Protein AF-A0A2R6G5B8-F1 (afdb_monomer_lite)

Radius of gyration: 14.52 Å; chains: 1; bounding box: 44×31×34 Å

pLDDT: mean 92.77, std 7.5, range [51.94, 98.31]

Foldseek 3Di:
DDDPVDDDDQADDDFDQFPVNDCDPVGQNFCWADWDDDDQWIWTFGFQSFIWIWRCVPVNDIGTDDTDHDSVWFTWHDWADPDPPPDIDIDGPTPDD

Structure (mmCIF, N/CA/C/O backbone):
data_AF-A0A2R6G5B8-F1
#
_entry.id   AF-A0A2R6G5B8-F1
#
loop_
_atom_site.group_PDB
_atom_site.id
_atom_site.type_symbol
_atom_site.label_atom_id
_atom_site.label_alt_id
_atom_site.label_comp_id
_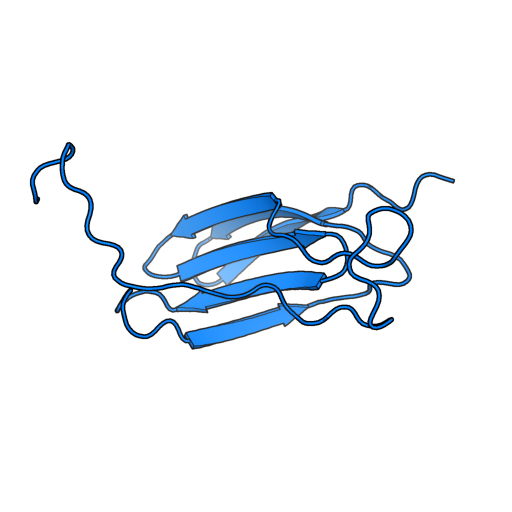atom_site.label_asym_id
_atom_site.label_entity_id
_atom_site.label_seq_id
_atom_site.pdbx_PDB_ins_code
_atom_site.Cartn_x
_atom_site.Cartn_y
_atom_site.Cartn_z
_atom_site.occupancy
_atom_site.B_iso_or_equiv
_atom_site.auth_seq_id
_atom_site.auth_comp_id
_atom_site.auth_asym_id
_atom_site.auth_atom_id
_atom_site.pdbx_PDB_model_num
ATOM 1 N N . MET A 1 1 ? -21.394 -15.138 11.575 1.00 62.84 1 MET A N 1
ATOM 2 C CA . MET A 1 1 ? -20.377 -15.547 10.583 1.00 62.84 1 MET A CA 1
ATOM 3 C C . MET A 1 1 ? -21.014 -16.545 9.631 1.00 62.84 1 MET A C 1
ATOM 5 O O . MET A 1 1 ? -21.869 -17.297 10.086 1.00 62.84 1 MET A O 1
ATOM 9 N N . SER A 1 2 ? -20.670 -16.485 8.343 1.00 78.06 2 SER A N 1
ATOM 10 C CA . SER A 1 2 ? -21.140 -17.405 7.293 1.00 78.06 2 SER A CA 1
ATOM 11 C C . SER A 1 2 ? -20.365 -18.734 7.298 1.00 78.06 2 SER A C 1
ATOM 13 O O . SER A 1 2 ? -19.431 -18.899 8.085 1.00 78.06 2 SER A O 1
ATOM 15 N N . ASP A 1 3 ? -20.770 -19.675 6.438 1.00 88.44 3 ASP A N 1
ATOM 16 C CA . ASP A 1 3 ? -20.090 -20.959 6.222 1.00 88.44 3 ASP A CA 1
ATOM 17 C C . ASP A 1 3 ? -18.657 -20.735 5.687 1.00 88.44 3 ASP A C 1
ATOM 19 O O . ASP A 1 3 ? -18.495 -20.118 4.633 1.00 88.44 3 ASP A O 1
ATOM 23 N N . PRO A 1 4 ? -17.602 -21.204 6.382 1.00 89.25 4 PRO A N 1
ATOM 24 C CA . PRO A 1 4 ? -16.220 -21.024 5.935 1.00 89.25 4 PRO A CA 1
ATOM 25 C C . PRO A 1 4 ? -15.861 -21.856 4.694 1.00 89.25 4 PRO A C 1
ATOM 27 O O . PRO A 1 4 ? -14.810 -21.6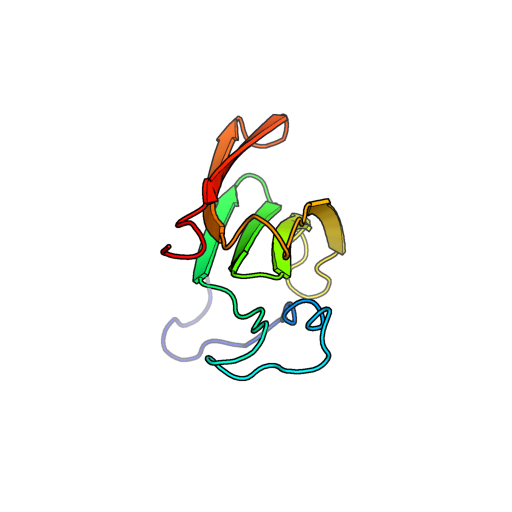25 4.099 1.00 89.25 4 PRO A O 1
ATOM 30 N N . THR A 1 5 ? -16.691 -22.832 4.316 1.00 94.44 5 THR A N 1
ATOM 31 C CA . THR A 1 5 ? -16.487 -23.667 3.123 1.00 94.44 5 THR A CA 1
ATOM 32 C C . THR A 1 5 ? -17.109 -23.076 1.858 1.00 94.44 5 THR A C 1
ATOM 34 O O . THR A 1 5 ? -16.761 -23.514 0.763 1.00 94.44 5 THR A O 1
ATOM 37 N N . ASP A 1 6 ? -17.951 -22.047 1.999 1.00 92.94 6 ASP A N 1
ATOM 38 C CA . ASP A 1 6 ? -18.603 -21.331 0.898 1.00 92.94 6 ASP A CA 1
ATOM 39 C C . ASP A 1 6 ? -18.344 -19.813 1.001 1.00 92.94 6 ASP A C 1
ATOM 41 O O . ASP A 1 6 ? -19.219 -19.032 1.393 1.00 92.94 6 ASP A O 1
ATOM 45 N N . PRO A 1 7 ? -17.103 -19.360 0.741 1.00 91.75 7 PRO A N 1
ATOM 46 C CA . PRO A 1 7 ? -16.767 -17.948 0.830 1.00 91.75 7 PRO A CA 1
ATOM 47 C C . PRO A 1 7 ? -17.391 -17.161 -0.329 1.00 91.75 7 PRO A C 1
ATOM 49 O O . PRO A 1 7 ? -17.138 -17.435 -1.501 1.00 91.75 7 PRO A O 1
ATOM 52 N N . LEU A 1 8 ? -18.128 -16.100 0.002 1.00 92.44 8 LEU A N 1
ATOM 53 C CA . LEU A 1 8 ? -18.587 -15.119 -0.978 1.00 92.44 8 LEU A CA 1
ATOM 54 C C . LEU A 1 8 ? -17.547 -14.007 -1.143 1.00 92.44 8 LEU A C 1
ATOM 56 O O . LEU A 1 8 ? -17.196 -13.320 -0.182 1.00 92.44 8 LEU A O 1
ATOM 60 N N . GLN A 1 9 ? -17.091 -13.778 -2.375 1.00 93.06 9 GLN A N 1
ATOM 61 C CA . GLN A 1 9 ? -16.286 -12.602 -2.691 1.00 93.06 9 GLN A CA 1
ATOM 62 C C . GLN A 1 9 ? -17.181 -11.355 -2.722 1.00 93.06 9 GLN A C 1
ATOM 64 O O . GLN A 1 9 ? -18.040 -11.229 -3.590 1.00 93.06 9 GLN A O 1
ATOM 69 N N . VAL A 1 10 ? -16.957 -10.428 -1.789 1.00 94.81 10 VAL A N 1
ATOM 70 C CA . VAL A 1 10 ? -17.756 -9.193 -1.656 1.00 94.81 10 VAL A CA 1
ATOM 71 C C . VAL A 1 10 ? -17.097 -7.957 -2.265 1.00 94.81 10 VAL A C 1
ATOM 73 O O . VAL A 1 10 ? -17.784 -6.983 -2.538 1.00 94.81 10 VAL A O 1
ATOM 76 N N . GLY A 1 11 ? -15.789 -7.999 -2.521 1.00 94.19 11 GLY A N 1
ATOM 77 C CA . GLY A 1 11 ? -15.046 -6.858 -3.047 1.00 94.19 11 GLY A CA 1
ATOM 78 C C . GLY A 1 11 ? -13.648 -7.226 -3.529 1.00 94.19 11 GLY A C 1
ATOM 79 O O . GLY A 1 11 ? -13.213 -8.382 -3.444 1.00 94.19 11 GLY A O 1
ATOM 80 N N . ARG A 1 12 ? -12.955 -6.233 -4.088 1.00 95.00 12 ARG A N 1
ATOM 81 C CA . ARG A 1 12 ? -11.577 -6.339 -4.576 1.00 95.00 12 ARG A CA 1
ATOM 82 C C . ARG A 1 12 ? -10.947 -4.952 -4.666 1.00 95.00 12 ARG A C 1
ATOM 84 O O . ARG A 1 12 ? -11.607 -3.997 -5.053 1.00 95.00 12 ARG A O 1
ATOM 91 N N . ILE A 1 13 ? -9.652 -4.880 -4.376 1.00 96.25 13 ILE A N 1
ATOM 92 C CA . ILE A 1 13 ? -8.808 -3.722 -4.677 1.00 96.25 13 ILE A CA 1
ATOM 93 C C . ILE A 1 13 ? -7.799 -4.166 -5.730 1.00 96.25 13 ILE A C 1
ATOM 95 O O . ILE A 1 13 ? -7.077 -5.147 -5.533 1.00 96.25 13 ILE A O 1
ATOM 99 N N . ASP A 1 14 ? -7.787 -3.475 -6.864 1.00 95.38 14 ASP A N 1
ATOM 100 C CA . ASP A 1 14 ? -6.841 -3.749 -7.939 1.00 95.38 14 ASP A CA 1
ATOM 101 C C . ASP A 1 14 ? -5.459 -3.157 -7.644 1.00 95.38 14 ASP A C 1
ATOM 103 O O . ASP A 1 14 ? -5.350 -2.123 -6.976 1.00 95.38 14 ASP A O 1
ATOM 107 N N . PRO A 1 15 ? -4.386 -3.785 -8.157 1.00 93.69 15 PRO A N 1
ATOM 108 C CA . PRO A 1 15 ? -3.060 -3.204 -8.059 1.00 93.69 15 PRO A CA 1
ATOM 109 C C . PRO A 1 15 ? -3.020 -1.828 -8.739 1.00 93.69 15 PRO A C 1
ATOM 111 O O . PRO A 1 15 ? -3.650 -1.637 -9.785 1.00 93.69 15 PRO A O 1
ATOM 114 N N . PRO A 1 16 ? -2.250 -0.864 -8.204 1.00 94.12 16 PRO A N 1
ATOM 115 C CA . PRO A 1 16 ? -2.009 0.392 -8.906 1.00 94.12 16 PRO A CA 1
ATOM 116 C C . PRO A 1 16 ? -1.352 0.133 -10.265 1.00 94.12 16 PRO A C 1
ATOM 118 O O . PRO A 1 16 ? -0.595 -0.821 -10.427 1.00 94.12 16 PRO A O 1
ATOM 121 N N . SER A 1 17 ? -1.602 0.991 -11.249 1.00 92.81 17 SER A N 1
ATOM 122 C CA . SER A 1 17 ? -0.973 0.868 -12.567 1.00 92.81 17 SER A CA 1
ATOM 123 C C . SER A 1 17 ? 0.554 0.916 -12.476 1.00 92.81 17 SER A C 1
ATOM 125 O O . SER A 1 17 ? 1.114 1.713 -11.723 1.00 92.81 17 SER A O 1
ATOM 127 N N . SER A 1 18 ? 1.230 0.102 -13.289 1.00 93.56 18 SER A N 1
ATOM 128 C CA . SER A 1 18 ? 2.683 0.175 -13.448 1.00 93.56 18 SER A CA 1
ATOM 129 C C . SER A 1 18 ? 3.064 1.543 -14.025 1.00 93.56 18 SER A C 1
ATOM 131 O O . SER A 1 18 ? 2.542 1.912 -15.082 1.00 93.56 18 SER A O 1
ATOM 133 N N . PRO A 1 19 ? 3.990 2.284 -13.390 1.00 84.81 19 PRO A N 1
ATOM 134 C CA . PRO A 1 19 ? 4.493 3.554 -13.911 1.00 84.81 19 PRO A CA 1
ATOM 135 C C . PRO A 1 19 ? 5.096 3.446 -15.317 1.00 84.81 19 PRO A C 1
ATOM 137 O O . PRO A 1 19 ? 5.063 4.413 -16.072 1.00 84.81 19 PRO A O 1
ATOM 140 N N . THR A 1 20 ? 5.629 2.275 -15.681 1.00 89.44 20 THR A N 1
ATOM 141 C CA . THR A 1 20 ? 6.239 2.027 -16.996 1.00 89.44 20 THR A CA 1
ATOM 142 C C . THR A 1 20 ? 5.290 1.334 -17.972 1.00 89.44 20 THR A C 1
ATOM 144 O O . THR A 1 20 ? 5.687 1.024 -19.090 1.00 89.44 20 THR A O 1
ATOM 147 N N . GLY A 1 21 ? 4.058 1.028 -17.553 1.00 92.50 21 GLY A N 1
ATOM 148 C CA . GLY A 1 21 ? 3.118 0.193 -18.308 1.00 92.50 21 GLY A CA 1
ATOM 149 C C . GLY A 1 21 ? 3.516 -1.288 -18.399 1.00 92.50 21 GLY A C 1
ATOM 150 O O . GLY A 1 21 ? 2.739 -2.096 -18.897 1.00 92.50 21 GLY A O 1
ATOM 151 N N . ASP A 1 22 ? 4.690 -1.660 -17.887 1.00 91.88 22 ASP A N 1
ATOM 152 C CA . ASP A 1 22 ? 5.206 -3.025 -17.890 1.00 91.88 22 ASP A CA 1
ATOM 153 C C . ASP A 1 22 ? 4.969 -3.674 -16.522 1.00 91.88 22 ASP A C 1
ATOM 155 O O . ASP A 1 22 ? 5.543 -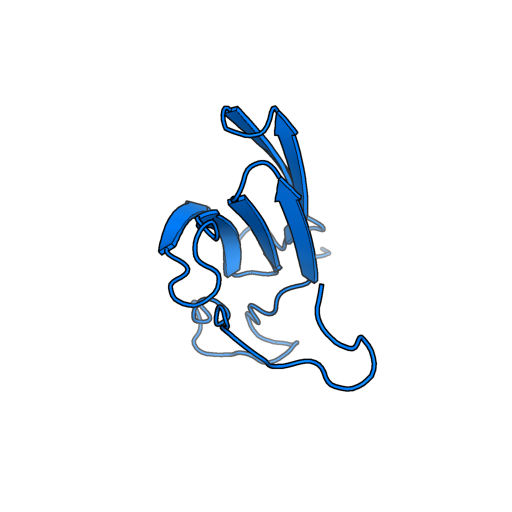3.250 -15.514 1.00 91.88 22 ASP A O 1
ATOM 159 N N . GLN A 1 23 ? 4.089 -4.676 -16.498 1.00 92.50 23 GLN A N 1
ATOM 160 C CA . GLN A 1 23 ? 3.700 -5.446 -15.311 1.00 92.50 23 GLN A CA 1
ATOM 161 C C . GLN A 1 23 ? 4.453 -6.782 -15.189 1.00 92.50 23 GLN A C 1
ATOM 163 O O . GLN A 1 23 ? 4.066 -7.650 -14.405 1.00 92.50 23 GLN A O 1
ATOM 168 N N . THR A 1 24 ? 5.514 -6.988 -15.970 1.00 91.12 24 THR A N 1
ATOM 169 C CA . THR A 1 24 ? 6.357 -8.182 -15.864 1.00 91.12 24 THR A CA 1
ATOM 170 C C . THR A 1 24 ? 7.357 -8.069 -14.711 1.00 91.12 24 THR A C 1
ATOM 172 O O . THR A 1 24 ? 7.619 -6.986 -14.187 1.00 91.12 24 THR A O 1
ATOM 175 N N . ARG A 1 25 ? 7.948 -9.203 -14.311 1.00 85.25 25 ARG A N 1
ATOM 176 C CA . ARG A 1 25 ? 8.981 -9.244 -13.261 1.00 85.25 25 ARG A CA 1
ATOM 177 C C . ARG A 1 25 ? 10.253 -8.476 -13.623 1.00 85.25 25 ARG A C 1
ATOM 179 O O . ARG A 1 25 ? 10.909 -7.978 -12.714 1.00 85.25 25 ARG A O 1
ATOM 186 N N . ASP A 1 26 ? 10.569 -8.397 -14.913 1.00 87.81 26 ASP A N 1
ATOM 187 C CA . ASP A 1 26 ? 11.700 -7.621 -15.433 1.00 87.81 26 ASP A CA 1
ATOM 188 C C . ASP A 1 26 ? 11.346 -6.127 -15.586 1.00 87.81 26 ASP A C 1
ATOM 190 O O . ASP A 1 26 ? 12.233 -5.282 -15.709 1.00 87.81 26 ASP A O 1
ATOM 194 N N . GLY A 1 27 ? 10.049 -5.805 -15.541 1.00 89.88 27 GLY A N 1
ATOM 195 C CA . GLY A 1 27 ? 9.495 -4.458 -15.551 1.00 89.88 27 GLY A CA 1
ATOM 196 C C . GLY A 1 27 ? 9.195 -3.898 -14.157 1.00 89.88 27 GLY A C 1
ATOM 197 O O . GLY A 1 27 ? 9.836 -4.220 -13.155 1.00 89.88 27 GLY A O 1
ATOM 198 N N . THR A 1 28 ? 8.183 -3.029 -14.086 1.00 92.75 28 THR A N 1
ATOM 199 C CA . THR A 1 28 ? 7.783 -2.321 -12.858 1.00 92.75 28 THR A CA 1
ATOM 200 C C . THR A 1 28 ? 6.462 -2.883 -12.339 1.00 92.75 28 THR A C 1
ATOM 202 O O . THR A 1 28 ? 5.458 -2.179 -12.248 1.00 92.75 28 THR A O 1
ATOM 205 N N . PHE A 1 29 ? 6.446 -4.181 -12.029 1.00 93.44 29 PHE A N 1
ATOM 206 C CA . PHE A 1 29 ? 5.237 -4.856 -11.565 1.00 93.44 29 PHE A CA 1
ATOM 207 C C . PHE A 1 29 ? 4.758 -4.364 -10.189 1.00 93.44 29 PHE A C 1
ATOM 209 O O . PHE A 1 29 ? 5.542 -4.115 -9.271 1.00 93.44 29 PHE A O 1
ATOM 216 N N . THR A 1 30 ? 3.445 -4.245 -10.026 1.00 95.50 30 THR A N 1
ATOM 217 C CA . THR A 1 30 ? 2.819 -3.600 -8.860 1.00 95.50 30 THR A CA 1
ATOM 218 C C . THR A 1 30 ? 1.896 -4.536 -8.083 1.00 95.50 30 THR A C 1
ATOM 220 O O . THR A 1 30 ? 0.889 -4.099 -7.540 1.00 95.50 30 THR A O 1
ATOM 223 N N . THR A 1 31 ? 2.192 -5.839 -8.041 1.00 93.69 31 THR A N 1
ATOM 224 C CA . THR A 1 31 ? 1.351 -6.811 -7.316 1.00 93.69 31 THR A CA 1
ATOM 225 C C . THR A 1 31 ? 1.387 -6.589 -5.802 1.00 93.69 31 THR A C 1
ATOM 227 O O . THR A 1 31 ? 2.404 -6.156 -5.262 1.00 93.69 31 THR A O 1
ATOM 230 N N . ALA A 1 32 ? 0.294 -6.931 -5.114 1.00 94.56 32 ALA A N 1
ATOM 231 C CA . ALA A 1 32 ? 0.260 -6.953 -3.655 1.00 94.56 32 ALA A CA 1
ATOM 232 C C . ALA A 1 32 ? 1.286 -7.954 -3.117 1.00 94.56 32 ALA A C 1
ATOM 234 O O . ALA A 1 32 ? 1.462 -9.024 -3.712 1.00 94.56 32 ALA A O 1
ATOM 235 N N . HIS A 1 33 ? 1.919 -7.626 -1.989 1.00 94.38 33 HIS A N 1
ATOM 236 C CA . HIS A 1 33 ? 2.823 -8.547 -1.306 1.00 94.38 33 HIS A CA 1
ATOM 237 C C . HIS A 1 33 ? 2.384 -8.865 0.125 1.00 94.38 33 HIS A C 1
ATOM 239 O O . HIS A 1 33 ? 2.098 -10.019 0.441 1.00 94.38 33 HIS A O 1
ATOM 245 N N . ASN A 1 34 ? 2.277 -7.852 0.981 1.00 95.75 34 ASN A N 1
ATOM 246 C CA . ASN A 1 34 ? 1.747 -7.999 2.329 1.00 95.75 34 ASN A CA 1
ATOM 247 C C . ASN A 1 34 ? 0.639 -6.987 2.571 1.00 95.75 34 ASN A C 1
ATOM 249 O O . ASN A 1 34 ? 0.598 -5.900 1.987 1.00 95.75 34 ASN A O 1
ATOM 253 N N . VAL A 1 35 ? -0.255 -7.381 3.464 1.00 95.69 35 VAL A N 1
ATOM 254 C CA . VAL A 1 35 ? -1.355 -6.558 3.926 1.00 95.69 35 VAL A CA 1
ATOM 255 C C . VAL A 1 35 ? -1.484 -6.674 5.433 1.00 95.69 35 VAL A C 1
ATOM 257 O O . VAL A 1 35 ? -1.186 -7.729 5.995 1.00 95.69 35 VAL A O 1
ATOM 260 N N . ASP A 1 36 ? -1.971 -5.608 6.048 1.00 97.56 36 ASP A N 1
ATOM 261 C CA . ASP A 1 36 ? -2.396 -5.575 7.437 1.00 97.56 36 ASP A CA 1
ATOM 262 C C . ASP A 1 36 ? -3.764 -4.890 7.546 1.00 97.56 36 ASP A C 1
ATOM 264 O O . ASP A 1 36 ? -4.065 -3.945 6.809 1.00 97.56 36 ASP A O 1
ATOM 268 N N . PHE A 1 37 ? -4.607 -5.393 8.443 1.00 96.38 37 PHE A N 1
ATOM 269 C CA . PHE A 1 37 ? -5.966 -4.908 8.661 1.00 96.38 37 PHE A CA 1
ATOM 270 C C . PHE A 1 37 ? -6.122 -4.453 10.106 1.00 96.38 37 PHE A C 1
ATOM 272 O O . PHE A 1 37 ? -6.010 -5.256 11.030 1.00 96.38 37 PHE A O 1
ATOM 279 N N . ALA A 1 38 ? -6.465 -3.183 10.298 1.00 97.06 38 ALA A N 1
ATOM 280 C CA . ALA A 1 38 ? -6.729 -2.635 11.621 1.00 97.06 38 ALA A CA 1
ATOM 281 C C . ALA A 1 38 ? -7.755 -1.500 11.545 1.00 97.06 38 ALA A C 1
ATOM 283 O O . ALA A 1 38 ? -7.670 -0.649 10.662 1.00 97.06 38 ALA A O 1
ATOM 284 N N . ASP A 1 39 ? -8.727 -1.495 12.460 1.00 96.00 39 ASP A N 1
ATOM 285 C CA . ASP A 1 39 ? -9.749 -0.445 12.610 1.00 96.00 39 ASP A CA 1
ATOM 286 C C . ASP A 1 39 ? -10.462 -0.052 11.308 1.00 96.00 39 ASP A C 1
ATOM 288 O O . ASP A 1 39 ? -10.601 1.123 10.967 1.00 96.00 39 ASP A O 1
ATOM 292 N N . GLY A 1 40 ? -10.897 -1.060 10.546 1.00 96.50 40 GLY A N 1
ATOM 293 C CA . GLY A 1 40 ? -11.590 -0.847 9.274 1.00 96.50 40 GLY A CA 1
ATOM 294 C C . GLY A 1 40 ? -10.692 -0.293 8.169 1.00 96.50 40 GLY A C 1
ATOM 295 O O . GLY A 1 40 ? -11.201 0.155 7.149 1.00 96.50 40 GLY A O 1
ATOM 296 N N . ARG A 1 41 ? -9.365 -0.320 8.343 1.00 98.06 41 ARG A N 1
ATOM 297 C CA . ARG A 1 41 ? -8.392 0.084 7.328 1.00 98.06 41 ARG A CA 1
ATOM 298 C C . ARG A 1 41 ? -7.554 -1.092 6.861 1.00 98.06 41 ARG A C 1
ATOM 300 O O . ARG A 1 41 ? -7.138 -1.930 7.657 1.00 98.06 41 ARG A O 1
ATOM 307 N N . LEU A 1 42 ? -7.270 -1.096 5.566 1.00 97.69 42 LEU A N 1
ATOM 308 C CA . LEU A 1 42 ? -6.335 -1.996 4.913 1.00 97.69 42 LEU A CA 1
ATOM 309 C C . LEU A 1 42 ? -5.057 -1.240 4.563 1.00 97.69 42 LEU A C 1
ATOM 311 O O . LEU A 1 42 ? -5.070 -0.343 3.718 1.00 97.69 42 LEU A O 1
ATOM 315 N N . TYR A 1 43 ? -3.953 -1.653 5.164 1.00 98.19 43 TYR A N 1
ATOM 316 C CA . TYR A 1 43 ? -2.600 -1.218 4.853 1.00 98.19 43 TYR A CA 1
ATOM 317 C C . TYR A 1 43 ? -1.988 -2.246 3.908 1.00 98.19 43 TYR A C 1
ATOM 319 O O . TYR A 1 43 ? -2.020 -3.438 4.184 1.00 98.19 43 TYR A O 1
ATOM 327 N N . SER A 1 44 ? -1.477 -1.816 2.759 1.00 98.12 44 SER A N 1
ATOM 328 C CA . SER A 1 44 ? -1.067 -2.737 1.692 1.00 98.12 44 SER A CA 1
ATOM 329 C C . SER A 1 44 ? 0.227 -2.294 1.026 1.00 98.12 44 SER A C 1
ATOM 331 O O . SER A 1 44 ? 0.408 -1.105 0.750 1.00 98.12 44 SER A O 1
ATOM 333 N N . SER A 1 45 ? 1.116 -3.251 0.754 1.00 97.75 45 SER A N 1
ATOM 334 C CA . SER A 1 45 ? 2.341 -3.060 -0.027 1.00 97.75 45 SER A CA 1
ATOM 335 C C . SER A 1 45 ? 2.188 -3.625 -1.438 1.00 97.75 45 SER A C 1
ATOM 337 O O . SER A 1 45 ? 1.636 -4.707 -1.637 1.00 97.75 45 SER A O 1
ATOM 339 N N . TRP A 1 46 ? 2.703 -2.889 -2.424 1.00 96.81 46 TRP A N 1
ATOM 340 C CA . TRP A 1 46 ? 2.497 -3.150 -3.850 1.00 96.81 46 TRP A CA 1
ATOM 341 C C . TRP A 1 46 ? 3.805 -3.155 -4.651 1.00 96.81 46 TRP A C 1
ATOM 343 O O . TRP A 1 46 ? 3.848 -2.588 -5.739 1.00 96.81 46 TRP A O 1
ATOM 353 N N . TYR A 1 47 ? 4.901 -3.731 -4.142 1.00 95.44 47 TYR A N 1
ATOM 354 C CA . TYR A 1 47 ? 6.225 -3.673 -4.785 1.00 95.44 47 TYR A CA 1
ATOM 355 C C . TYR A 1 47 ? 6.568 -2.257 -5.291 1.00 95.44 47 TYR A C 1
ATOM 357 O O . TYR A 1 47 ? 6.700 -1.327 -4.493 1.00 95.44 47 TYR A O 1
ATOM 365 N N . TYR A 1 48 ? 6.708 -2.069 -6.607 1.00 95.44 48 TYR A N 1
ATOM 366 C CA . TYR A 1 48 ? 7.008 -0.770 -7.210 1.00 95.44 48 TYR A CA 1
ATOM 367 C C . TYR A 1 48 ? 5.820 0.205 -7.208 1.00 95.44 48 TYR A C 1
ATOM 369 O O . TYR A 1 48 ? 6.007 1.406 -7.384 1.00 95.44 48 TYR A O 1
ATOM 377 N N . GLY A 1 49 ? 4.610 -0.301 -6.982 1.00 95.81 49 GLY A N 1
ATOM 378 C CA . GLY A 1 49 ? 3.373 0.458 -6.804 1.00 95.81 49 GLY A CA 1
ATOM 379 C C . GLY A 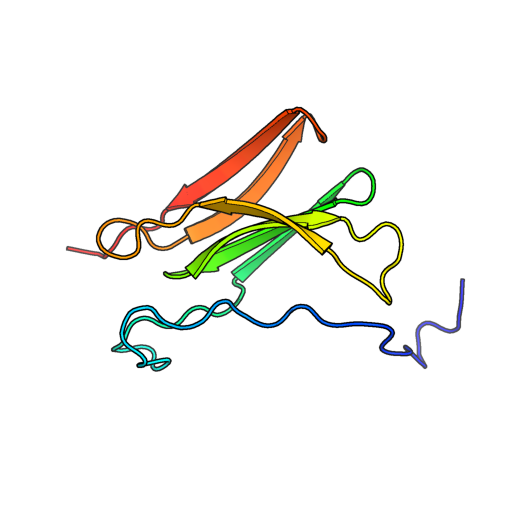1 49 ? 3.247 1.120 -5.433 1.00 95.81 49 GLY A C 1
ATOM 380 O O . GLY A 1 49 ? 2.239 1.768 -5.159 1.00 95.81 49 GLY A O 1
ATOM 381 N N . GLY A 1 50 ? 4.258 0.971 -4.571 1.00 96.44 50 GLY A N 1
ATOM 382 C CA . GLY A 1 50 ? 4.324 1.690 -3.310 1.00 96.44 50 GLY A CA 1
ATOM 383 C C . GLY A 1 50 ? 3.511 1.039 -2.197 1.00 96.44 50 GLY A C 1
ATOM 384 O O . GLY A 1 50 ? 3.418 -0.185 -2.099 1.00 96.44 50 GLY A O 1
ATOM 385 N N . VAL A 1 51 ? 2.926 1.884 -1.355 1.00 97.62 51 VAL A N 1
ATOM 386 C CA . VAL A 1 51 ? 2.040 1.498 -0.256 1.00 97.62 51 VAL A CA 1
ATOM 387 C C . VAL A 1 51 ? 0.749 2.289 -0.298 1.00 97.62 51 VAL A C 1
ATOM 389 O O . VAL A 1 51 ? 0.735 3.447 -0.721 1.00 97.62 51 VAL A O 1
ATOM 392 N N . GLN A 1 52 ? -0.340 1.664 0.140 1.00 97.69 52 GLN A N 1
ATOM 393 C CA . GLN A 1 52 ? -1.667 2.273 0.144 1.00 97.69 52 GLN A CA 1
ATOM 394 C C . GLN A 1 52 ? -2.429 1.937 1.421 1.00 97.69 52 GLN A C 1
ATOM 396 O O . GLN A 1 52 ? -2.315 0.830 1.949 1.00 97.69 52 GLN A O 1
ATOM 401 N N . ILE A 1 53 ? -3.242 2.894 1.858 1.00 98.12 53 ILE A N 1
ATOM 402 C CA . ILE A 1 53 ? -4.238 2.735 2.914 1.00 98.12 53 ILE A CA 1
ATOM 403 C C . ILE A 1 53 ? -5.614 2.838 2.262 1.00 98.12 53 ILE A C 1
ATOM 405 O O . ILE A 1 53 ? -5.892 3.829 1.581 1.00 98.12 53 ILE A O 1
ATOM 409 N N . HIS A 1 54 ? -6.473 1.855 2.501 1.00 98.31 54 HIS A N 1
ATOM 410 C CA . HIS A 1 54 ? -7.882 1.895 2.116 1.00 98.31 54 HIS A CA 1
ATOM 411 C C . HIS A 1 54 ? -8.773 1.842 3.356 1.00 98.31 54 HIS A C 1
ATOM 413 O O . HIS A 1 54 ? -8.457 1.118 4.294 1.00 98.31 54 HIS A O 1
ATOM 419 N N . ASP A 1 55 ? -9.869 2.592 3.360 1.00 97.94 55 ASP A N 1
ATOM 420 C CA . ASP A 1 55 ? -11.026 2.314 4.205 1.00 97.94 55 ASP A CA 1
ATOM 421 C C . ASP A 1 55 ? -11.743 1.093 3.621 1.00 97.94 55 ASP A C 1
ATOM 423 O O . ASP A 1 55 ? -12.003 1.035 2.417 1.00 97.94 55 ASP A O 1
ATOM 427 N N . VAL A 1 56 ? -11.995 0.106 4.470 1.00 97.88 56 VAL A N 1
ATOM 428 C CA . VAL A 1 56 ? -12.660 -1.162 4.158 1.00 97.88 56 VAL A CA 1
ATOM 429 C C . VAL A 1 56 ? -13.755 -1.469 5.188 1.00 97.88 56 VAL A C 1
ATOM 431 O O . VAL A 1 56 ? -14.083 -2.632 5.422 1.00 97.88 56 VAL A O 1
ATOM 434 N N . THR A 1 57 ? -14.302 -0.437 5.841 1.00 97.50 57 THR A N 1
ATOM 435 C CA . THR A 1 57 ? -15.438 -0.569 6.771 1.00 97.50 57 THR A CA 1
ATOM 436 C C . THR A 1 57 ? -16.668 -1.161 6.081 1.00 97.50 57 THR A C 1
ATOM 438 O O . THR A 1 57 ? -17.340 -2.010 6.670 1.00 97.50 57 THR A O 1
ATOM 441 N N . ASP A 1 58 ? -16.904 -0.784 4.821 1.00 96.81 58 ASP A N 1
ATOM 442 C CA . ASP A 1 58 ? -17.721 -1.540 3.874 1.00 96.81 58 ASP A CA 1
ATOM 443 C C . ASP A 1 58 ? -16.803 -2.289 2.885 1.00 96.81 58 ASP A C 1
ATOM 445 O O . ASP A 1 58 ? -16.186 -1.667 2.016 1.00 96.81 58 ASP A O 1
ATOM 449 N N . PRO A 1 59 ? -16.681 -3.626 2.981 1.00 94.81 59 PRO A N 1
ATOM 450 C CA . PRO A 1 59 ? -15.812 -4.389 2.092 1.00 94.81 59 PRO A CA 1
ATOM 451 C C . PRO A 1 59 ? -16.328 -4.458 0.645 1.00 94.81 59 PRO A C 1
ATOM 453 O O . PRO A 1 59 ? -15.571 -4.881 -0.231 1.00 94.81 59 PRO A O 1
ATOM 456 N N . ALA A 1 60 ? -17.586 -4.075 0.3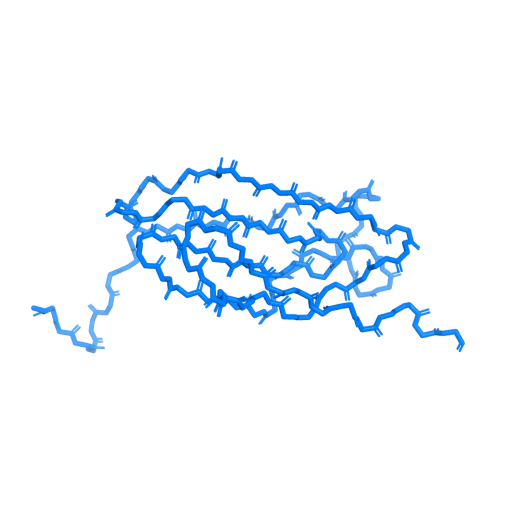85 1.00 96.56 60 ALA A N 1
ATOM 457 C CA . ALA A 1 60 ? -18.138 -3.983 -0.964 1.00 96.56 60 ALA A CA 1
ATOM 458 C C . ALA A 1 60 ? -17.790 -2.661 -1.671 1.00 96.56 60 ALA A C 1
ATOM 460 O O . ALA A 1 60 ? -17.857 -2.607 -2.900 1.00 96.56 60 ALA A O 1
ATOM 461 N N . ASP A 1 61 ? -17.379 -1.629 -0.924 1.00 97.19 61 ASP A N 1
ATOM 462 C CA . ASP A 1 61 ? -17.016 -0.307 -1.451 1.00 97.19 61 ASP A CA 1
ATOM 463 C C . ASP A 1 61 ? -15.725 0.241 -0.801 1.00 97.19 61 ASP A C 1
ATOM 465 O O . ASP A 1 61 ? -15.747 1.212 -0.040 1.00 97.19 61 ASP A O 1
ATOM 469 N N . PRO A 1 62 ? -14.564 -0.395 -1.052 1.00 97.69 62 PRO A N 1
ATOM 470 C CA . PRO A 1 62 ? -13.300 0.063 -0.493 1.00 97.69 62 PRO A CA 1
ATOM 471 C C . PRO A 1 62 ? -12.884 1.420 -1.078 1.00 97.69 62 PRO A C 1
ATOM 473 O O . PRO A 1 62 ? -12.829 1.597 -2.297 1.00 97.69 62 PRO A O 1
ATOM 476 N N . SER A 1 63 ? -12.472 2.360 -0.224 1.00 97.81 63 SER A N 1
ATOM 477 C CA . SER A 1 63 ? -12.032 3.696 -0.655 1.00 97.81 63 SER A CA 1
ATOM 478 C C . SER A 1 63 ? -10.578 3.974 -0.275 1.00 97.81 63 SER A C 1
ATOM 480 O O . SER A 1 63 ? -10.139 3.702 0.838 1.00 97.81 63 SER A O 1
ATOM 482 N N . ARG A 1 64 ? -9.773 4.508 -1.202 1.00 97.75 64 ARG A N 1
ATOM 483 C CA . ARG A 1 64 ? -8.355 4.791 -0.927 1.00 97.75 64 ARG A CA 1
ATOM 484 C C . ARG A 1 64 ? -8.200 6.073 -0.112 1.00 97.75 64 ARG A C 1
ATOM 486 O O . ARG A 1 64 ? -8.488 7.157 -0.611 1.00 97.75 64 ARG A O 1
ATOM 493 N N . LEU A 1 65 ? -7.662 5.949 1.098 1.00 97.75 65 LEU A N 1
ATOM 494 C CA . LEU A 1 65 ? -7.414 7.061 2.019 1.00 97.75 65 LEU A CA 1
ATOM 495 C C . LEU A 1 65 ? -6.082 7.762 1.738 1.00 97.75 65 LEU A C 1
ATOM 497 O O . LEU A 1 65 ? -6.006 8.987 1.747 1.00 97.75 65 LEU A O 1
ATOM 501 N N . ALA A 1 66 ? -5.021 6.989 1.501 1.00 96.56 66 ALA A N 1
ATOM 502 C CA . ALA A 1 66 ? -3.682 7.523 1.275 1.00 96.56 66 ALA A CA 1
ATOM 503 C C . ALA A 1 66 ? -2.824 6.558 0.460 1.00 96.56 66 ALA A C 1
ATOM 505 O O . ALA A 1 66 ? -3.087 5.355 0.402 1.00 96.56 66 ALA A O 1
ATOM 506 N N . TRP A 1 67 ? -1.775 7.092 -0.159 1.00 96.50 67 TRP A N 1
ATOM 507 C CA . TRP A 1 67 ? -0.781 6.301 -0.868 1.00 96.50 67 TRP A CA 1
ATOM 508 C C . TRP A 1 67 ? 0.558 7.030 -0.928 1.00 96.50 67 TRP A C 1
ATOM 510 O O . TRP A 1 67 ? 0.616 8.260 -0.881 1.00 96.50 67 TRP A O 1
ATOM 520 N N . TRP A 1 68 ? 1.631 6.258 -1.062 1.00 95.56 68 TRP A N 1
ATOM 521 C CA . TRP A 1 68 ? 2.959 6.776 -1.359 1.00 95.56 68 TRP A CA 1
ATOM 522 C C . TRP A 1 68 ? 3.702 5.813 -2.271 1.00 95.56 68 TRP A C 1
ATOM 524 O O . TRP A 1 68 ? 3.644 4.601 -2.073 1.00 95.56 68 TRP A O 1
ATOM 534 N N . GLN A 1 69 ? 4.438 6.349 -3.243 1.00 93.69 69 GLN A N 1
ATOM 535 C CA . GLN A 1 69 ? 5.309 5.552 -4.097 1.00 93.69 69 GLN A CA 1
ATOM 536 C C . GLN A 1 69 ? 6.555 6.345 -4.505 1.00 93.69 69 GLN A C 1
ATOM 538 O O . GLN A 1 69 ? 6.486 7.544 -4.776 1.00 93.69 69 GLN A O 1
ATOM 543 N N . ASN A 1 70 ? 7.674 5.642 -4.642 1.00 92.56 70 ASN A N 1
ATOM 544 C CA . ASN A 1 70 ? 8.864 6.120 -5.338 1.00 92.56 70 ASN A CA 1
ATOM 545 C C . ASN A 1 70 ? 9.478 4.937 -6.080 1.00 92.56 70 ASN A C 1
ATOM 547 O O . ASN A 1 70 ? 10.442 4.327 -5.622 1.00 92.56 70 ASN A O 1
ATOM 551 N N . HIS A 1 71 ? 8.857 4.571 -7.200 1.00 88.31 71 HIS A N 1
ATOM 552 C CA . HIS A 1 71 ? 9.204 3.355 -7.927 1.00 88.31 71 HIS A CA 1
ATOM 553 C C . HIS A 1 71 ? 10.673 3.329 -8.357 1.00 88.31 71 HIS A C 1
ATOM 555 O O . HIS A 1 71 ? 11.245 2.251 -8.395 1.00 88.31 71 HIS A O 1
ATOM 561 N N . GLU A 1 72 ? 11.307 4.475 -8.627 1.00 89.81 72 GLU A N 1
ATOM 562 C CA . GLU A 1 72 ? 12.720 4.551 -9.019 1.00 89.81 72 GLU A CA 1
ATOM 563 C C . GLU A 1 72 ? 13.679 4.057 -7.927 1.00 89.81 72 GLU A C 1
ATOM 565 O O . GLU A 1 72 ? 14.727 3.495 -8.250 1.00 89.81 72 GLU A O 1
ATOM 570 N N . GLN A 1 73 ? 13.312 4.244 -6.656 1.00 89.69 73 GLN A N 1
ATOM 571 C CA . GLN A 1 73 ? 14.191 4.018 -5.504 1.00 89.69 73 GLN A CA 1
ATOM 572 C C . GLN A 1 73 ? 13.712 2.898 -4.577 1.00 89.69 73 GLN A C 1
ATOM 574 O O . GLN A 1 73 ? 14.539 2.291 -3.908 1.00 89.69 73 GLN A O 1
ATOM 579 N N . ALA A 1 74 ? 12.411 2.606 -4.554 1.00 92.00 74 ALA A N 1
ATOM 580 C CA . ALA A 1 74 ? 11.799 1.698 -3.595 1.00 92.00 74 ALA A CA 1
ATOM 581 C C . ALA A 1 74 ? 10.991 0.585 -4.272 1.00 92.00 74 ALA A C 1
ATOM 583 O O . ALA A 1 74 ? 10.393 0.750 -5.340 1.00 92.00 74 ALA A O 1
ATOM 584 N N . LYS A 1 75 ? 10.960 -0.561 -3.598 1.00 93.56 75 LYS A N 1
ATOM 585 C CA . LYS A 1 75 ? 10.176 -1.746 -3.915 1.00 93.56 75 LYS A CA 1
ATOM 586 C C . LYS A 1 75 ? 9.687 -2.349 -2.596 1.00 93.56 75 LYS A C 1
ATOM 588 O O . LYS A 1 75 ? 10.444 -3.012 -1.890 1.00 93.56 75 LYS A O 1
ATOM 593 N N . PHE A 1 76 ? 8.422 -2.110 -2.266 1.00 95.44 76 PHE A N 1
ATOM 594 C CA . PHE A 1 76 ? 7.881 -2.425 -0.946 1.00 95.44 76 PHE A CA 1
ATOM 595 C C . PHE A 1 76 ? 7.505 -3.891 -0.772 1.00 95.44 76 PHE A C 1
ATOM 597 O O . PHE A 1 76 ? 6.924 -4.506 -1.665 1.00 95.44 76 PHE A O 1
ATOM 604 N N . TRP A 1 77 ? 7.797 -4.417 0.415 1.00 95.44 77 TRP A N 1
ATOM 605 C CA . TRP A 1 77 ? 7.480 -5.785 0.806 1.00 95.44 77 TRP A CA 1
ATOM 606 C C . TRP A 1 77 ? 6.424 -5.832 1.898 1.00 95.44 77 TRP A C 1
ATOM 608 O O . TRP A 1 77 ? 5.428 -6.518 1.712 1.00 95.44 77 TRP A O 1
ATOM 618 N N . THR A 1 78 ? 6.574 -5.056 2.978 1.00 94.81 78 THR A N 1
ATOM 619 C CA . THR A 1 78 ? 5.575 -4.990 4.060 1.00 94.81 78 THR A CA 1
ATOM 620 C C . THR A 1 78 ? 4.828 -3.662 4.123 1.00 94.81 78 THR A C 1
ATOM 622 O O . THR A 1 78 ? 5.324 -2.641 3.644 1.00 94.81 78 THR A O 1
ATOM 625 N N . ALA A 1 79 ? 3.651 -3.697 4.741 1.00 96.12 79 ALA A N 1
ATOM 626 C CA . ALA A 1 79 ? 2.904 -2.554 5.245 1.00 96.12 79 ALA A CA 1
ATOM 627 C C . ALA A 1 79 ? 2.187 -3.020 6.521 1.00 96.12 79 ALA A C 1
ATOM 629 O O . ALA A 1 79 ? 1.291 -3.853 6.441 1.00 96.12 79 ALA A O 1
ATOM 630 N N . GLU A 1 80 ? 2.622 -2.528 7.677 1.00 97.12 80 GLU A N 1
ATOM 631 C CA . GLU A 1 80 ? 2.161 -2.984 8.991 1.00 97.12 80 GLU A CA 1
ATOM 632 C C . GLU A 1 80 ? 1.740 -1.790 9.839 1.00 97.12 80 GLU A C 1
ATOM 634 O O . GLU A 1 80 ? 2.504 -0.835 10.024 1.00 97.12 80 GLU A O 1
ATOM 639 N N . SER A 1 81 ? 0.507 -1.833 10.331 1.00 96.25 81 SER A N 1
ATOM 640 C CA . SER A 1 81 ? -0.040 -0.828 11.225 1.00 96.25 81 SER A CA 1
ATOM 641 C C . SER A 1 81 ? 0.650 -0.916 12.582 1.00 96.25 81 SER A C 1
ATOM 643 O O . SER A 1 81 ? 0.702 -1.979 13.195 1.00 96.25 81 SER A O 1
ATOM 645 N N . VAL A 1 82 ? 1.177 0.208 13.073 1.00 96.00 82 VAL A N 1
ATOM 646 C CA . VAL A 1 82 ? 1.794 0.271 14.411 1.00 96.00 82 VAL A CA 1
ATOM 647 C C . VAL A 1 82 ? 0.868 0.987 15.388 1.00 96.00 82 VAL A C 1
ATOM 649 O O . VAL A 1 82 ? 0.669 0.531 16.511 1.00 96.00 82 VAL A O 1
ATOM 652 N N . ALA A 1 83 ? 0.260 2.084 14.937 1.00 93.75 83 ALA A N 1
ATOM 653 C CA . ALA A 1 83 ? -0.835 2.765 15.612 1.00 93.75 83 ALA A CA 1
ATOM 654 C C . ALA A 1 83 ? -1.917 3.046 14.558 1.00 93.75 83 ALA A C 1
ATOM 656 O O . ALA A 1 83 ? -1.778 4.000 13.777 1.00 93.75 83 ALA A O 1
ATOM 657 N N . PRO A 1 84 ? -2.963 2.201 14.473 1.00 89.75 84 PRO A N 1
ATOM 658 C CA . PRO A 1 84 ? -4.031 2.370 13.498 1.00 89.75 84 PRO A CA 1
ATOM 659 C C . PRO A 1 84 ? -4.612 3.781 13.564 1.00 89.75 84 PRO A C 1
ATOM 661 O O . PRO A 1 84 ? -4.785 4.350 14.637 1.00 89.75 84 PRO A O 1
ATOM 664 N N . GLY A 1 85 ? -4.868 4.389 12.409 1.00 87.94 85 GLY A N 1
ATOM 665 C CA . GLY A 1 85 ? -5.285 5.793 12.369 1.00 87.94 85 GLY A CA 1
ATOM 666 C C . GLY A 1 85 ? -4.146 6.812 12.300 1.00 87.94 85 GLY A C 1
ATOM 667 O O . GLY A 1 85 ? -4.334 7.848 11.664 1.00 87.94 85 GLY A O 1
ATOM 668 N N . GLU A 1 86 ? -2.982 6.504 12.876 1.00 93.19 86 GLU A N 1
ATOM 669 C CA . GLU A 1 86 ? -1.883 7.455 13.067 1.00 93.19 86 GLU A CA 1
ATOM 670 C C . GLU A 1 86 ? -0.691 7.169 12.150 1.00 93.19 86 GLU A C 1
ATOM 672 O O . GLU A 1 86 ? -0.316 8.019 11.341 1.00 93.19 86 GLU A O 1
ATOM 677 N N . TYR A 1 87 ? -0.097 5.975 12.249 1.00 93.94 87 TYR A N 1
ATOM 678 C CA . TYR A 1 87 ? 1.065 5.600 11.447 1.00 93.94 87 TYR A CA 1
ATOM 679 C C . TYR A 1 87 ? 1.214 4.086 11.270 1.00 93.94 87 TYR A C 1
ATOM 681 O O . TYR A 1 87 ? 0.761 3.263 12.066 1.00 93.94 87 TYR A O 1
ATOM 689 N N . PHE A 1 88 ? 1.897 3.735 10.188 1.00 96.75 88 PHE A N 1
ATOM 690 C CA . PHE A 1 88 ? 2.245 2.375 9.805 1.00 96.75 88 PHE A CA 1
ATOM 691 C C . PHE A 1 88 ? 3.686 2.373 9.289 1.00 96.75 88 PHE A C 1
ATOM 693 O O . PHE A 1 88 ? 4.210 3.416 8.885 1.00 96.75 88 PHE A O 1
ATOM 700 N N . VAL A 1 89 ? 4.332 1.213 9.305 1.00 96.69 89 VAL A N 1
ATOM 701 C CA . VAL A 1 89 ? 5.687 1.034 8.780 1.00 96.69 89 VAL A CA 1
ATOM 702 C C . VAL A 1 89 ? 5.625 0.177 7.531 1.00 96.69 89 VAL A C 1
ATOM 704 O O . VAL A 1 89 ? 4.904 -0.816 7.461 1.00 96.69 89 VAL A O 1
ATOM 707 N N . ALA A 1 90 ? 6.410 0.565 6.533 1.00 96.06 90 ALA A N 1
ATOM 708 C CA . ALA A 1 90 ? 6.560 -0.185 5.305 1.00 96.06 90 ALA A CA 1
ATOM 709 C C . ALA A 1 90 ? 8.035 -0.393 4.989 1.00 96.06 90 ALA A C 1
ATOM 711 O O . ALA A 1 90 ? 8.831 0.544 5.049 1.00 96.06 90 ALA A O 1
ATOM 712 N N . SER A 1 91 ? 8.394 -1.628 4.651 1.00 94.12 91 SER A N 1
ATOM 713 C CA . SER A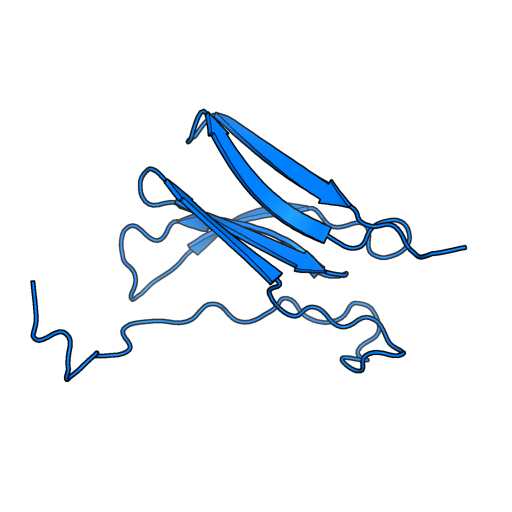 1 91 ? 9.770 -2.001 4.347 1.00 94.12 91 SER A CA 1
ATOM 714 C C . SER A 1 91 ? 9.992 -1.978 2.846 1.00 94.12 91 SER A C 1
ATOM 716 O O . SER A 1 91 ? 9.265 -2.609 2.076 1.00 94.12 91 SER A O 1
ATOM 718 N N . ASP A 1 92 ? 11.021 -1.250 2.442 1.00 92.19 92 ASP A N 1
ATOM 719 C CA . ASP A 1 92 ? 11.644 -1.408 1.139 1.00 92.19 92 ASP A CA 1
ATOM 720 C C . ASP A 1 92 ? 12.615 -2.597 1.190 1.00 92.19 92 ASP A C 1
ATOM 722 O O . ASP A 1 92 ? 13.335 -2.776 2.173 1.00 92.19 92 ASP A O 1
ATOM 726 N N . ILE A 1 93 ? 12.638 -3.408 0.133 1.00 90.44 93 ILE A N 1
ATOM 727 C CA . ILE A 1 93 ? 13.630 -4.485 -0.037 1.00 90.44 93 ILE A CA 1
ATOM 728 C C . ILE A 1 93 ? 14.727 -4.123 -1.042 1.00 90.44 93 ILE A C 1
ATOM 730 O O . ILE A 1 93 ? 15.541 -4.968 -1.419 1.00 90.44 93 ILE A O 1
ATOM 734 N N . GLY A 1 94 ? 14.753 -2.866 -1.478 1.00 80.44 94 GLY A N 1
ATOM 735 C CA . GLY A 1 94 ? 15.730 -2.324 -2.394 1.00 80.44 94 GLY A CA 1
ATOM 736 C C . GLY A 1 94 ? 15.579 -2.848 -3.821 1.00 80.44 94 GLY A C 1
ATOM 737 O O . GLY A 1 94 ? 14.944 -3.866 -4.133 1.00 80.44 94 GLY A O 1
ATOM 738 N N . ARG A 1 95 ? 16.233 -2.136 -4.735 1.00 72.56 95 ARG A N 1
ATOM 739 C CA . ARG A 1 95 ? 16.476 -2.580 -6.109 1.00 72.56 95 ARG A CA 1
ATOM 740 C C . ARG A 1 95 ? 17.872 -3.180 -6.191 1.00 72.56 95 ARG A C 1
ATOM 742 O O . ARG A 1 95 ? 18.739 -2.527 -6.759 1.00 72.56 95 ARG A O 1
ATOM 749 N N . GLY A 1 96 ? 18.063 -4.348 -5.557 1.00 60.91 96 GLY A N 1
ATOM 750 C CA . GLY A 1 96 ? 19.336 -5.081 -5.451 1.00 60.91 96 GLY A CA 1
ATOM 751 C C . GLY A 1 96 ? 20.379 -4.620 -6.470 1.00 60.91 96 GLY A C 1
ATOM 752 O O . GLY A 1 96 ? 20.222 -4.875 -7.664 1.00 60.91 96 GLY A O 1
ATOM 753 N N . ARG A 1 97 ? 21.370 -3.870 -5.985 1.00 51.94 97 ARG A N 1
ATOM 754 C CA . ARG A 1 97 ? 22.511 -3.377 -6.755 1.00 51.94 97 ARG A CA 1
ATOM 755 C C . ARG A 1 97 ? 23.763 -4.088 -6.286 1.00 51.94 97 ARG A C 1
ATOM 757 O O . ARG A 1 97 ? 23.862 -4.306 -5.058 1.00 51.94 97 ARG A O 1
#

Sequence (97 aa):
MSDPTDPLQVGRIDPPSSPTGDQTRDGTFTTAHNVDFADGRLYSSWYYGGVQIHDVTDPADPSRLAWWQNHEQAKFWTAESVAPGEYFVASDIGRGR

Secondary structure (DSSP, 8-state):
---TTS-------PPPPPTTS--STTTT------EEEETTEEEEE-BTT-EEEEE-SSTTS-EEEEEE--TTT--B---EEEETTTEEE--B-----